Protein AF-A0A4V1TQD4-F1 (afdb_monomer)

Structure (mmCIF, N/CA/C/O backbone):
data_AF-A0A4V1TQD4-F1
#
_entry.id   AF-A0A4V1TQD4-F1
#
loop_
_atom_site.group_PDB
_atom_site.id
_atom_site.type_symbol
_atom_site.label_atom_id
_atom_site.label_alt_id
_atom_site.label_comp_id
_atom_site.label_asym_id
_atom_site.label_entity_id
_atom_site.label_seq_id
_atom_site.pdbx_PDB_ins_code
_atom_site.Cartn_x
_atom_site.Cartn_y
_atom_site.Cartn_z
_atom_site.occupancy
_atom_site.B_iso_or_equiv
_atom_site.auth_seq_id
_atom_site.auth_comp_id
_atom_site.auth_asym_id
_atom_site.auth_atom_id
_atom_site.pdbx_PDB_model_num
ATOM 1 N N . ASP A 1 1 ? 0.167 -4.034 -18.434 1.00 64.56 1 ASP A N 1
ATOM 2 C CA . ASP A 1 1 ? -1.159 -3.750 -17.847 1.00 64.56 1 ASP A CA 1
ATOM 3 C C . ASP A 1 1 ? -1.101 -3.608 -16.319 1.00 64.56 1 ASP A C 1
ATOM 5 O O . ASP A 1 1 ? -1.265 -2.501 -15.826 1.00 64.56 1 ASP A O 1
ATOM 9 N N . VAL A 1 2 ? -0.748 -4.653 -15.554 1.00 65.94 2 VAL A N 1
ATOM 10 C CA . VAL A 1 2 ? -0.649 -4.596 -14.070 1.00 65.94 2 VAL A CA 1
ATOM 11 C C . VAL A 1 2 ? 0.257 -3.464 -13.563 1.00 65.94 2 VAL A C 1
ATOM 13 O O . VAL A 1 2 ? -0.140 -2.704 -12.682 1.00 65.94 2 VAL A O 1
ATOM 16 N N . SER A 1 3 ? 1.431 -3.282 -14.173 1.00 64.56 3 SER A N 1
ATOM 17 C CA . SER A 1 3 ? 2.370 -2.223 -13.792 1.00 64.56 3 SER A CA 1
ATOM 18 C C . SER A 1 3 ? 1.799 -0.809 -13.983 1.00 64.56 3 SER A C 1
ATOM 20 O O . SER A 1 3 ? 1.977 0.063 -13.141 1.00 64.56 3 SER A O 1
ATOM 22 N N . GLN A 1 4 ? 1.042 -0.581 -15.057 1.00 69.69 4 GLN A N 1
ATOM 23 C CA . GLN A 1 4 ? 0.427 0.723 -15.324 1.00 69.69 4 GLN A CA 1
ATOM 24 C C . GLN A 1 4 ? -0.716 1.026 -14.350 1.00 69.69 4 GLN A C 1
ATOM 26 O O . GLN A 1 4 ? -0.883 2.166 -13.931 1.00 69.69 4 GLN A O 1
ATOM 31 N N . ARG A 1 5 ? -1.475 0.004 -13.936 1.00 71.38 5 ARG A N 1
ATOM 32 C CA . ARG A 1 5 ? -2.550 0.165 -12.945 1.00 71.38 5 ARG A CA 1
ATOM 33 C C . ARG A 1 5 ? -2.004 0.490 -11.554 1.00 71.38 5 ARG A C 1
ATOM 35 O O . ARG A 1 5 ? -2.586 1.315 -10.859 1.00 71.38 5 ARG A O 1
ATOM 42 N N . LEU A 1 6 ? -0.881 -0.119 -11.170 1.00 67.56 6 LEU A N 1
ATOM 43 C CA . LEU A 1 6 ? -0.210 0.161 -9.897 1.00 67.56 6 LEU A CA 1
ATOM 44 C C . LEU A 1 6 ? 0.465 1.539 -9.878 1.00 67.56 6 LEU A C 1
ATOM 46 O O . LEU A 1 6 ? 0.481 2.179 -8.833 1.00 67.56 6 LEU A O 1
ATOM 50 N N . ALA A 1 7 ? 0.949 2.029 -11.023 1.00 69.44 7 ALA A N 1
ATOM 51 C CA . ALA A 1 7 ? 1.521 3.374 -11.140 1.00 69.44 7 ALA A CA 1
ATOM 52 C C . ALA A 1 7 ? 0.501 4.501 -10.875 1.00 69.44 7 ALA A C 1
ATOM 54 O O . ALA A 1 7 ? 0.893 5.615 -10.544 1.00 69.44 7 ALA A O 1
ATOM 55 N N . ASN A 1 8 ? -0.802 4.215 -10.981 1.00 73.69 8 ASN A N 1
ATOM 56 C CA . ASN A 1 8 ? -1.865 5.167 -10.647 1.00 73.69 8 ASN A CA 1
ATOM 57 C C . ASN A 1 8 ? -2.172 5.229 -9.141 1.00 73.69 8 ASN A C 1
ATOM 59 O O . ASN A 1 8 ? -2.990 6.048 -8.722 1.00 73.69 8 ASN A O 1
ATOM 63 N N . VAL A 1 9 ? -1.563 4.365 -8.320 1.00 72.25 9 VAL A N 1
ATOM 64 C CA . VAL A 1 9 ? -1.758 4.382 -6.869 1.00 72.25 9 VAL A CA 1
ATOM 65 C C . VAL A 1 9 ? -0.832 5.440 -6.254 1.00 72.25 9 VAL A C 1
ATOM 67 O O . VAL A 1 9 ? 0.391 5.333 -6.383 1.00 72.25 9 VAL A O 1
ATOM 70 N N . PRO A 1 10 ? -1.377 6.454 -5.557 1.00 69.69 10 PRO A N 1
ATOM 71 C CA . PRO A 1 10 ? -0.570 7.489 -4.923 1.00 69.69 10 PRO A CA 1
ATOM 72 C C . PRO A 1 10 ? 0.434 6.890 -3.931 1.00 69.69 10 PRO A C 1
ATOM 74 O O . PRO A 1 10 ? 0.059 6.111 -3.057 1.00 69.69 10 PRO A O 1
ATOM 77 N N . GLY A 1 11 ? 1.706 7.275 -4.051 1.00 68.62 11 GLY A N 1
ATOM 78 C CA . GLY A 1 11 ? 2.780 6.784 -3.181 1.00 68.62 11 GLY A CA 1
ATOM 79 C C . GLY A 1 11 ? 3.472 5.504 -3.660 1.00 68.62 11 GLY A C 1
ATOM 80 O O . GLY A 1 11 ? 4.350 5.019 -2.951 1.00 68.62 11 GLY A O 1
ATOM 81 N N . ILE A 1 12 ? 3.128 4.982 -4.846 1.00 73.31 12 ILE A N 1
ATOM 82 C CA . ILE A 1 12 ? 3.866 3.895 -5.503 1.00 73.31 12 ILE A CA 1
ATOM 83 C C . ILE A 1 12 ? 4.734 4.461 -6.635 1.00 73.31 12 ILE A C 1
ATOM 85 O O . ILE A 1 12 ? 4.226 5.041 -7.593 1.00 73.31 12 ILE A O 1
ATOM 89 N N . GLY A 1 13 ? 6.052 4.271 -6.539 1.00 73.88 13 GLY A N 1
ATOM 90 C CA . GLY A 1 13 ? 6.997 4.655 -7.589 1.00 73.88 13 GLY A CA 1
ATOM 91 C C . GLY A 1 13 ? 7.141 3.587 -8.685 1.00 73.88 13 GLY A C 1
ATOM 92 O O . GLY A 1 13 ? 6.886 2.406 -8.441 1.00 73.88 13 GLY A O 1
ATOM 93 N N . PRO A 1 14 ? 7.611 3.950 -9.892 1.00 77.88 14 PRO A N 1
ATOM 94 C CA . PRO A 1 14 ? 7.787 2.998 -10.991 1.00 77.88 14 PRO A CA 1
ATOM 95 C C . PRO A 1 14 ? 8.743 1.840 -10.652 1.00 77.88 14 PRO A C 1
ATOM 97 O O . PRO A 1 14 ? 8.533 0.726 -11.123 1.00 77.88 14 PRO A O 1
ATOM 100 N N . ILE A 1 15 ? 9.741 2.062 -9.789 1.00 79.44 15 ILE A N 1
ATOM 101 C CA . ILE A 1 15 ? 10.652 1.006 -9.314 1.00 79.44 15 ILE A CA 1
ATOM 102 C C . ILE A 1 15 ? 9.903 -0.001 -8.433 1.00 79.44 15 ILE A C 1
ATOM 104 O O . ILE A 1 15 ? 9.968 -1.200 -8.694 1.00 79.44 15 ILE A O 1
ATOM 108 N N . THR A 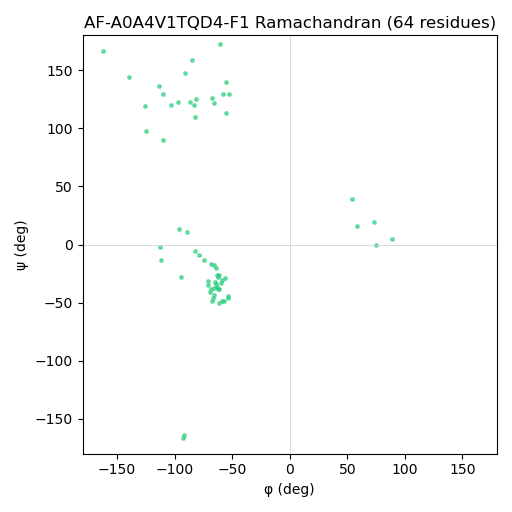1 16 ? 9.130 0.475 -7.452 1.00 75.00 16 THR A N 1
ATOM 109 C CA . THR A 1 16 ? 8.268 -0.367 -6.610 1.00 75.00 16 THR A CA 1
ATOM 110 C C . THR A 1 16 ? 7.347 -1.234 -7.452 1.00 75.00 16 THR A C 1
ATOM 112 O O . THR A 1 16 ? 7.251 -2.433 -7.210 1.00 75.00 16 THR A O 1
ATOM 115 N N . VAL A 1 17 ? 6.700 -0.644 -8.462 1.00 77.75 17 VAL A N 1
ATOM 116 C CA . VAL A 1 17 ? 5.796 -1.356 -9.373 1.00 77.75 17 VAL A CA 1
ATOM 117 C C . VAL A 1 17 ? 6.501 -2.516 -10.075 1.00 77.75 17 VAL A C 1
ATOM 119 O O . VAL A 1 17 ? 5.957 -3.621 -10.134 1.00 77.75 17 VAL A O 1
ATOM 122 N N . VAL A 1 18 ? 7.687 -2.267 -10.634 1.00 80.19 18 VAL A N 1
ATOM 123 C CA . VAL A 1 18 ? 8.454 -3.287 -11.358 1.00 80.19 18 VAL A CA 1
ATOM 124 C C . VAL A 1 18 ? 8.912 -4.383 -10.399 1.00 80.19 18 VAL A C 1
ATOM 126 O O . VAL A 1 18 ? 8.701 -5.561 -10.677 1.00 80.19 18 VAL A O 1
ATOM 129 N N . SER A 1 19 ? 9.451 -4.017 -9.236 1.00 79.75 19 SER A N 1
ATOM 130 C CA . SER A 1 19 ? 9.884 -4.981 -8.221 1.00 79.75 19 SER A CA 1
ATOM 131 C C . SER A 1 19 ? 8.730 -5.846 -7.710 1.00 79.75 19 SER A C 1
ATOM 133 O O . SER A 1 19 ? 8.910 -7.049 -7.530 1.00 79.75 19 SER A O 1
ATOM 135 N N . LEU A 1 20 ? 7.534 -5.273 -7.543 1.00 78.31 20 LEU A N 1
ATOM 136 C CA . LEU A 1 20 ? 6.312 -6.008 -7.207 1.00 78.31 20 LEU A CA 1
ATOM 137 C C . LEU A 1 20 ? 5.941 -7.024 -8.277 1.00 78.31 20 LEU A C 1
ATOM 139 O O . LEU A 1 20 ? 5.718 -8.186 -7.957 1.00 78.31 20 LEU A O 1
ATOM 143 N N . ALA A 1 21 ? 5.897 -6.583 -9.535 1.00 78.50 21 ALA A N 1
ATOM 144 C CA . ALA A 1 21 ? 5.520 -7.435 -10.655 1.00 78.50 21 ALA A CA 1
ATOM 145 C C . ALA A 1 21 ? 6.497 -8.604 -10.864 1.00 78.50 21 ALA A C 1
ATOM 147 O O . ALA A 1 21 ? 6.096 -9.629 -11.404 1.00 78.50 21 ALA A O 1
ATOM 148 N N . LEU A 1 22 ? 7.758 -8.448 -10.448 1.00 81.69 22 LEU A N 1
ATOM 149 C CA . LEU A 1 22 ? 8.799 -9.468 -10.593 1.00 81.69 22 LEU A CA 1
ATOM 150 C C . LEU A 1 22 ? 8.975 -10.368 -9.364 1.00 81.69 22 LEU A C 1
ATOM 152 O O . LEU A 1 22 ? 9.448 -11.490 -9.507 1.00 81.69 22 LEU A O 1
ATOM 156 N N . SER A 1 23 ? 8.660 -9.875 -8.164 1.00 80.44 23 SER A N 1
ATOM 157 C CA . SER A 1 23 ? 9.043 -10.550 -6.911 1.00 80.44 23 SER A CA 1
ATOM 158 C C . SER A 1 23 ? 7.868 -11.122 -6.125 1.00 80.44 23 SER A C 1
ATOM 160 O O . SER A 1 23 ? 8.092 -11.855 -5.162 1.00 80.44 23 SER A O 1
ATOM 162 N N . VAL A 1 24 ? 6.630 -10.747 -6.458 1.00 82.62 24 VAL A N 1
ATOM 163 C CA . VAL A 1 24 ? 5.463 -11.029 -5.618 1.00 82.62 24 VAL A CA 1
ATOM 164 C C . VAL A 1 24 ? 4.391 -11.763 -6.412 1.00 82.62 24 VAL A C 1
ATOM 166 O O . VAL A 1 24 ? 3.813 -11.217 -7.347 1.00 82.62 24 VAL A O 1
ATOM 169 N N . GLU A 1 25 ? 4.052 -12.972 -5.969 1.00 84.69 25 GLU A N 1
ATOM 170 C CA . GLU A 1 25 ? 2.899 -13.706 -6.489 1.00 84.69 25 GLU A CA 1
ATOM 171 C C . GLU A 1 25 ? 1.631 -13.302 -5.730 1.00 84.69 25 GLU A C 1
ATOM 173 O O . GLU A 1 25 ? 1.542 -13.449 -4.507 1.00 84.69 25 GLU A O 1
ATOM 178 N N . ALA A 1 26 ? 0.617 -12.818 -6.451 1.00 78.38 26 ALA A N 1
ATOM 179 C CA . ALA A 1 26 ? -0.633 -12.341 -5.850 1.00 78.38 26 ALA A CA 1
ATOM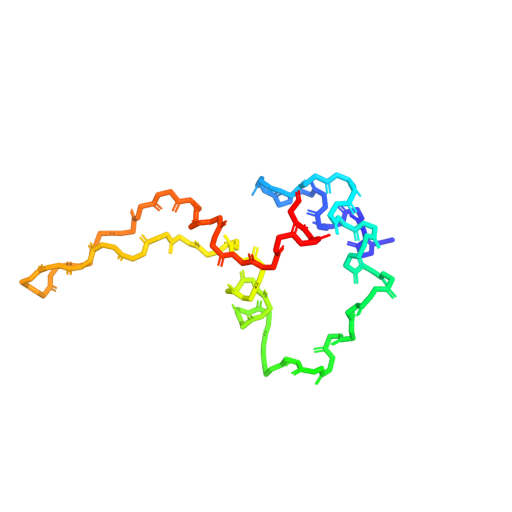 180 C C . ALA A 1 26 ? -1.389 -13.435 -5.072 1.00 78.38 26 ALA A C 1
ATOM 182 O O . ALA A 1 26 ? -2.110 -13.130 -4.124 1.00 78.38 26 ALA A O 1
ATOM 183 N N . SER A 1 27 ? -1.193 -14.704 -5.441 1.00 85.06 27 SER A N 1
ATOM 184 C CA . SER A 1 27 ? -1.784 -15.875 -4.782 1.00 85.06 27 SER A CA 1
ATOM 185 C C . SER A 1 27 ? -1.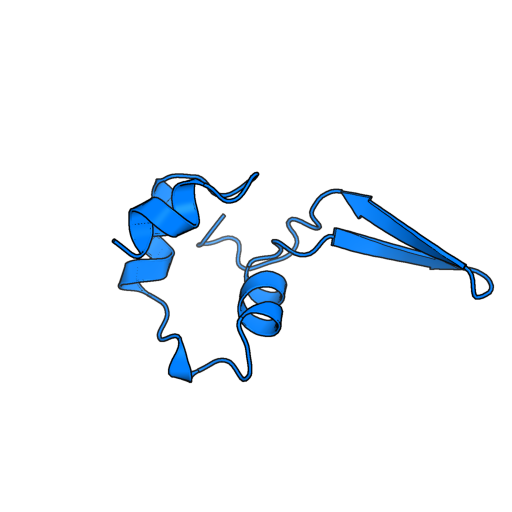286 -16.100 -3.351 1.00 85.06 27 SER A C 1
ATOM 187 O O . SER A 1 27 ? -1.947 -16.799 -2.587 1.00 85.06 27 SER A O 1
ATOM 189 N N . GLN A 1 28 ? -0.159 -15.495 -2.960 1.00 87.44 28 GLN A N 1
ATOM 190 C CA . GLN A 1 28 ? 0.379 -15.599 -1.598 1.00 87.44 28 GLN A CA 1
ATOM 191 C C . GLN A 1 28 ? -0.417 -14.769 -0.578 1.00 87.44 28 GLN A C 1
ATOM 193 O O . GLN A 1 28 ? -0.243 -14.941 0.628 1.00 87.44 28 GLN A O 1
ATOM 198 N N . PHE A 1 29 ? -1.293 -13.869 -1.035 1.00 84.81 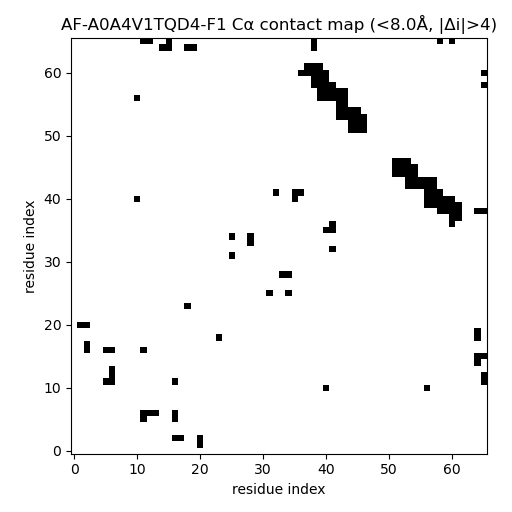29 PHE A N 1
ATOM 199 C CA . PHE A 1 29 ? -2.052 -12.974 -0.168 1.00 84.81 29 PH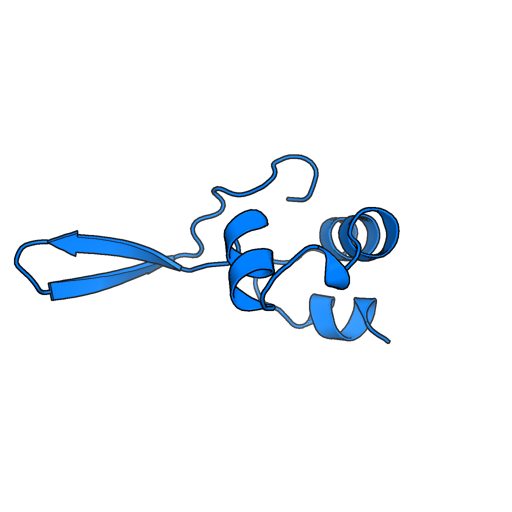E A CA 1
ATOM 200 C C . PHE A 1 29 ? -3.541 -13.295 -0.210 1.00 84.81 29 PHE A C 1
ATOM 202 O O . PHE A 1 29 ? -4.144 -13.430 -1.269 1.00 84.81 29 PHE A O 1
ATOM 209 N N . GLN A 1 30 ? -4.168 -13.307 0.967 1.00 87.25 30 GLN A N 1
ATOM 210 C CA . GLN A 1 30 ? -5.606 -13.549 1.109 1.00 87.25 30 GLN A CA 1
ATOM 211 C C . GLN A 1 30 ? -6.465 -12.475 0.417 1.00 87.25 30 GLN A C 1
ATOM 213 O O . GLN A 1 30 ? -7.599 -12.730 0.023 1.00 87.25 30 GLN A O 1
ATOM 218 N N . SER A 1 31 ? -5.954 -11.246 0.296 1.00 86.38 31 SER A N 1
ATOM 219 C CA . SER A 1 31 ? -6.580 -10.188 -0.501 1.00 86.38 31 SER A CA 1
ATOM 220 C C . SER A 1 31 ? -5.591 -9.071 -0.823 1.00 86.38 31 SER A C 1
ATOM 222 O O . SER A 1 31 ? -4.560 -8.920 -0.161 1.00 86.38 31 SER A O 1
ATOM 224 N N . GLY A 1 32 ? -5.963 -8.203 -1.769 1.00 82.19 32 GLY A N 1
ATOM 225 C CA . GLY A 1 32 ? -5.197 -6.996 -2.086 1.00 82.19 32 GLY A CA 1
ATOM 226 C C . GLY A 1 32 ? -4.966 -6.081 -0.876 1.00 82.19 32 GLY A C 1
ATOM 227 O O . GLY A 1 32 ? -3.929 -5.435 -0.795 1.00 82.19 32 GLY A O 1
ATOM 228 N N . ARG A 1 33 ? -5.863 -6.076 0.124 1.00 83.62 33 ARG A N 1
ATOM 229 C CA . ARG A 1 33 ? -5.660 -5.298 1.360 1.00 83.62 33 ARG A CA 1
ATOM 230 C C . ARG A 1 33 ? -4.471 -5.808 2.176 1.00 83.62 33 ARG A C 1
ATOM 232 O O . ARG A 1 33 ? -3.748 -4.997 2.745 1.00 83.62 33 ARG A O 1
ATOM 239 N N . TYR A 1 34 ? -4.261 -7.125 2.221 1.00 86.12 34 TYR A N 1
ATOM 240 C CA . TYR A 1 34 ? -3.102 -7.717 2.900 1.00 86.12 34 TYR A CA 1
ATOM 241 C C . TYR A 1 34 ? -1.805 -7.399 2.159 1.00 86.12 34 TYR A C 1
ATOM 243 O O . TYR A 1 34 ? -0.824 -7.032 2.798 1.00 86.12 34 TYR A O 1
ATOM 251 N N . LEU A 1 35 ? -1.825 -7.452 0.825 1.00 84.88 35 LEU A N 1
ATOM 252 C CA . LEU A 1 35 ? -0.691 -7.025 0.006 1.00 84.88 35 LEU A CA 1
ATOM 253 C C . LEU A 1 35 ? -0.334 -5.553 0.270 1.00 84.88 35 LEU A C 1
ATOM 255 O O . LEU A 1 35 ? 0.816 -5.233 0.549 1.00 84.88 35 LEU A O 1
ATOM 259 N N . MET A 1 36 ? -1.323 -4.657 0.253 1.00 81.81 36 MET A N 1
ATOM 260 C CA . MET A 1 36 ? -1.100 -3.230 0.515 1.00 81.81 36 MET A CA 1
ATOM 261 C C . MET A 1 36 ? -0.578 -2.976 1.933 1.00 81.81 36 MET A C 1
ATOM 263 O O . MET A 1 36 ? 0.277 -2.115 2.119 1.00 81.81 36 MET A O 1
ATOM 267 N N . ALA A 1 37 ? -1.042 -3.736 2.930 1.00 84.31 37 ALA A N 1
ATOM 268 C CA . ALA A 1 37 ? -0.524 -3.649 4.294 1.00 84.31 37 ALA A CA 1
ATOM 269 C C . ALA A 1 37 ? 0.943 -4.099 4.376 1.00 84.31 37 ALA A C 1
ATOM 271 O O . ALA A 1 37 ? 1.756 -3.415 4.993 1.00 84.31 37 ALA A O 1
ATOM 272 N N . TRP A 1 38 ? 1.294 -5.199 3.703 1.00 83.31 38 TRP A N 1
ATOM 273 C CA . TRP A 1 38 ? 2.665 -5.716 3.641 1.00 83.31 38 TRP A CA 1
ATOM 274 C C . TRP A 1 38 ? 3.637 -4.758 2.933 1.00 83.31 38 TRP A C 1
ATOM 276 O O . TRP A 1 38 ? 4.791 -4.621 3.335 1.00 83.31 38 TRP A O 1
ATOM 286 N N . LEU A 1 39 ? 3.152 -4.031 1.925 1.00 80.12 39 LEU A N 1
ATOM 287 C CA . LEU A 1 39 ? 3.893 -2.965 1.242 1.00 80.12 39 LEU A CA 1
ATOM 288 C C . LEU A 1 39 ? 3.929 -1.646 2.029 1.00 80.12 39 LEU A C 1
ATOM 290 O O . LEU A 1 39 ? 4.659 -0.730 1.662 1.00 80.12 39 LEU A O 1
ATOM 294 N N . GLY A 1 40 ? 3.164 -1.522 3.119 1.00 81.06 40 GLY A N 1
ATOM 295 C CA . GLY A 1 40 ? 3.074 -0.280 3.892 1.00 81.06 40 GLY A CA 1
ATOM 296 C C . GLY A 1 40 ? 2.269 0.816 3.194 1.00 81.06 40 GLY A C 1
ATOM 297 O O . GLY A 1 40 ? 2.393 1.988 3.539 1.00 81.06 40 GLY A O 1
ATOM 298 N N . LEU A 1 41 ? 1.437 0.442 2.221 1.00 81.88 41 LEU A N 1
ATOM 299 C CA . LEU A 1 41 ? 0.561 1.325 1.445 1.00 81.88 41 LEU A CA 1
ATOM 300 C C . LEU A 1 41 ? -0.819 1.513 2.092 1.00 81.88 41 LEU A C 1
ATOM 302 O O . LEU A 1 41 ? -1.742 2.054 1.489 1.00 81.88 41 LEU A O 1
ATOM 306 N N . THR A 1 42 ? -0.984 1.067 3.335 1.00 84.06 42 THR A N 1
ATOM 307 C CA . THR A 1 42 ? -2.191 1.306 4.130 1.00 84.06 42 THR A CA 1
ATOM 308 C C . THR A 1 42 ? -2.061 2.582 4.958 1.00 84.06 42 THR A C 1
ATOM 310 O O . THR A 1 42 ? -0.966 2.869 5.445 1.00 84.06 42 THR A O 1
ATOM 313 N N . PRO A 1 43 ? -3.158 3.318 5.206 1.00 81.50 43 PRO A N 1
ATOM 314 C CA . PRO A 1 43 ? -3.150 4.443 6.135 1.00 81.50 43 PRO A CA 1
ATOM 315 C C . PRO A 1 43 ? -2.645 4.029 7.519 1.00 81.50 43 PRO A C 1
ATOM 317 O O . PRO A 1 43 ? -2.987 2.960 8.032 1.00 81.50 43 PRO A O 1
ATOM 320 N N . ARG A 1 44 ? -1.850 4.889 8.151 1.00 80.62 44 ARG A N 1
ATOM 321 C CA . ARG A 1 44 ? -1.401 4.693 9.528 1.00 80.62 44 ARG A CA 1
ATOM 322 C C . ARG A 1 44 ? -2.603 4.776 10.464 1.00 80.62 44 ARG A C 1
ATOM 324 O O . ARG A 1 44 ? -3.292 5.791 10.501 1.00 80.62 44 ARG A O 1
ATOM 331 N N . ALA A 1 45 ? -2.860 3.728 11.236 1.00 78.06 45 ALA A N 1
ATOM 332 C CA . ALA A 1 45 ? -3.951 3.737 12.200 1.00 78.06 45 ALA A CA 1
ATOM 333 C C . ALA A 1 45 ? -3.513 4.445 13.493 1.00 78.06 45 ALA A C 1
ATOM 335 O O . ALA A 1 45 ? -2.718 3.905 14.257 1.00 78.06 45 ALA A O 1
ATOM 336 N N . HIS A 1 46 ? -4.058 5.634 13.763 1.00 73.75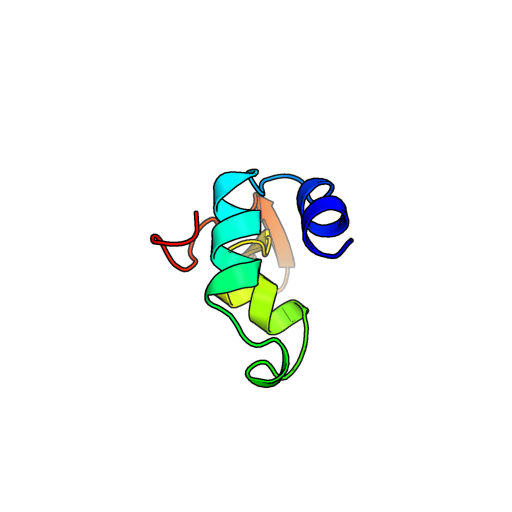 46 HIS A N 1
ATOM 337 C CA . HIS A 1 46 ? -3.961 6.288 15.070 1.00 73.75 46 HIS A CA 1
ATOM 338 C C . HIS A 1 46 ? -5.343 6.285 15.727 1.00 73.75 46 HIS A C 1
ATOM 340 O O . HIS A 1 46 ? -6.146 7.192 15.537 1.00 73.75 46 HIS A O 1
ATOM 346 N N . SER A 1 47 ? -5.647 5.237 16.492 1.00 76.44 47 SER A N 1
ATOM 347 C CA . SER A 1 47 ? -6.916 5.143 17.223 1.00 76.44 47 SER A CA 1
ATOM 348 C C . SER A 1 47 ? -6.678 5.270 18.722 1.00 76.44 47 SER A C 1
ATOM 350 O O . SER A 1 47 ? -5.834 4.571 19.275 1.00 76.44 47 SER A O 1
ATOM 352 N N . SER A 1 48 ? -7.426 6.149 19.385 1.00 81.44 48 SER A N 1
ATOM 353 C CA . SER A 1 48 ? -7.435 6.274 20.846 1.00 81.44 48 SER A CA 1
ATOM 354 C C . SER A 1 48 ? -8.861 6.513 21.341 1.00 81.44 48 SER A C 1
ATOM 356 O O . SER A 1 48 ? -9.662 7.153 20.655 1.00 81.44 48 SER A O 1
ATOM 358 N N . GLY A 1 49 ? -9.206 5.955 22.507 1.00 82.38 49 GLY A N 1
ATOM 359 C CA . GLY A 1 49 ? -10.520 6.148 23.139 1.00 82.38 49 GLY A CA 1
ATOM 360 C C . GLY A 1 49 ? -11.716 5.800 22.241 1.00 82.38 49 GLY A C 1
ATOM 361 O O . GLY A 1 49 ? -12.688 6.547 22.208 1.00 82.38 49 GLY A O 1
ATOM 362 N N . GLY A 1 50 ? -11.619 4.732 21.441 1.00 83.31 50 GLY A N 1
ATOM 363 C CA . GLY A 1 50 ? -12.690 4.295 20.533 1.00 83.31 50 GLY A CA 1
ATOM 364 C C . GLY A 1 50 ? -12.878 5.143 19.267 1.00 83.31 50 GLY A C 1
ATOM 365 O O . GLY A 1 50 ? -13.724 4.813 18.441 1.00 83.31 50 GLY A O 1
ATOM 366 N N . LYS A 1 51 ? -12.090 6.208 19.062 1.00 79.81 51 LYS A N 1
ATOM 367 C CA . LYS A 1 51 ? -12.145 7.030 17.843 1.00 79.81 51 LYS A CA 1
ATOM 368 C C . LYS A 1 51 ? -11.067 6.595 16.859 1.00 79.81 51 LYS A C 1
ATOM 370 O O . LYS A 1 51 ? -9.880 6.637 17.186 1.00 79.81 51 LYS A O 1
ATOM 375 N N . GLN A 1 52 ? -11.477 6.230 15.647 1.00 81.31 52 GLN A N 1
ATOM 376 C CA . GLN A 1 52 ? -10.550 5.947 14.555 1.00 81.31 52 GLN A CA 1
ATOM 377 C C . GLN A 1 52 ? -10.094 7.247 13.891 1.00 81.31 52 GLN A C 1
ATOM 379 O O . GLN A 1 52 ? -10.923 8.048 13.459 1.00 81.31 52 GLN A O 1
ATOM 384 N N . ARG A 1 53 ? -8.776 7.459 13.806 1.00 81.31 53 ARG A N 1
ATOM 385 C CA . ARG A 1 53 ? -8.173 8.535 13.009 1.00 81.31 53 ARG A CA 1
ATOM 386 C C . ARG A 1 53 ? -7.150 7.931 12.041 1.00 81.31 53 ARG A C 1
ATOM 388 O O . ARG A 1 53 ? -6.028 7.625 12.454 1.00 81.31 53 ARG A 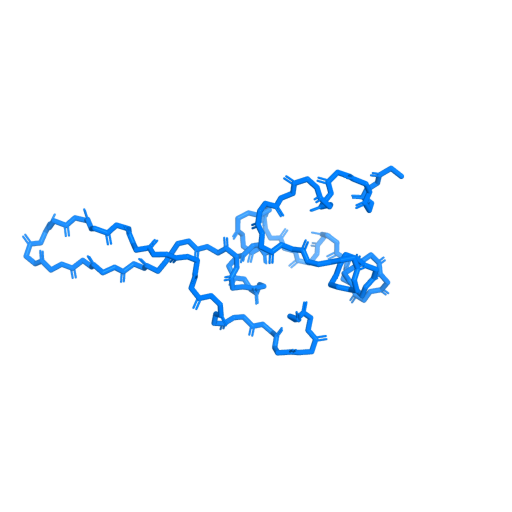O 1
ATOM 395 N N . PRO A 1 54 ? -7.525 7.689 10.775 1.00 78.44 54 PRO A N 1
ATOM 396 C CA . PRO A 1 54 ? -6.556 7.298 9.761 1.00 78.44 54 PRO A CA 1
ATOM 397 C C . PRO A 1 54 ? -5.606 8.474 9.486 1.00 78.44 54 PRO A C 1
ATOM 399 O O . PRO A 1 54 ? -6.047 9.592 9.233 1.00 78.44 54 PRO A O 1
ATOM 402 N N . GLY A 1 55 ? -4.302 8.228 9.599 1.00 80.12 55 GLY A N 1
ATOM 403 C CA . GLY A 1 55 ? -3.232 9.155 9.232 1.00 80.12 55 GLY A CA 1
ATOM 404 C C . GLY A 1 55 ? -2.752 8.944 7.793 1.00 80.12 55 GLY A C 1
ATOM 405 O O . GLY A 1 55 ? -3.388 8.240 7.011 1.00 80.12 55 GLY A O 1
ATOM 406 N N . GLY A 1 56 ? -1.603 9.534 7.448 1.00 81.62 56 GLY A N 1
ATOM 407 C CA . GLY A 1 56 ? -0.961 9.338 6.141 1.00 81.62 56 GLY A CA 1
ATOM 408 C C . GLY A 1 56 ? -0.584 7.877 5.861 1.00 81.62 56 GLY A C 1
ATOM 409 O O . GLY A 1 56 ? -0.692 7.018 6.738 1.00 81.62 56 GLY A O 1
ATOM 410 N N . ILE A 1 57 ? -0.134 7.594 4.635 1.00 82.31 57 ILE A N 1
ATOM 411 C CA . ILE A 1 57 ?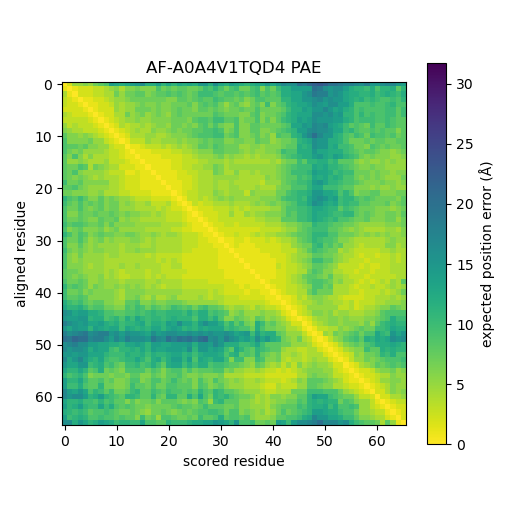 0.352 6.261 4.240 1.00 82.31 57 ILE A CA 1
ATOM 412 C C . ILE A 1 57 ? 1.416 5.803 5.248 1.00 82.31 57 ILE A C 1
ATOM 414 O O . ILE A 1 57 ? 2.311 6.576 5.595 1.00 82.31 57 ILE A O 1
ATOM 418 N N . SER A 1 58 ? 1.278 4.582 5.779 1.00 80.75 58 SER A N 1
ATOM 419 C CA . SER A 1 58 ? 2.090 4.127 6.913 1.00 80.75 58 SER A CA 1
ATOM 420 C C . SER A 1 58 ? 3.561 4.016 6.559 1.00 80.75 58 SER A C 1
ATOM 422 O O . SER A 1 58 ? 4.397 4.237 7.434 1.00 80.75 58 SER A O 1
ATOM 424 N N . LEU A 1 59 ? 3.865 3.680 5.297 1.00 74.06 59 LEU A N 1
ATOM 425 C CA . LEU A 1 59 ? 5.221 3.548 4.780 1.00 74.06 59 LEU A CA 1
ATOM 426 C C . LEU A 1 59 ? 6.051 2.496 5.556 1.00 74.06 59 LEU A C 1
ATOM 428 O O . LEU A 1 59 ? 7.272 2.441 5.439 1.00 74.06 59 LEU A O 1
ATOM 432 N N . ALA A 1 60 ? 5.368 1.639 6.323 1.00 75.81 60 ALA A N 1
ATOM 433 C CA . ALA A 1 60 ? 5.937 0.696 7.285 1.00 75.81 60 ALA A CA 1
ATOM 434 C C . ALA A 1 60 ? 6.120 -0.728 6.725 1.00 75.81 60 ALA A C 1
ATOM 436 O O . ALA A 1 60 ? 6.274 -1.673 7.493 1.00 75.81 60 ALA A O 1
ATOM 437 N N . GLY A 1 61 ? 6.020 -0.893 5.405 1.00 74.62 61 GLY A N 1
ATOM 438 C CA . GLY A 1 61 ? 6.115 -2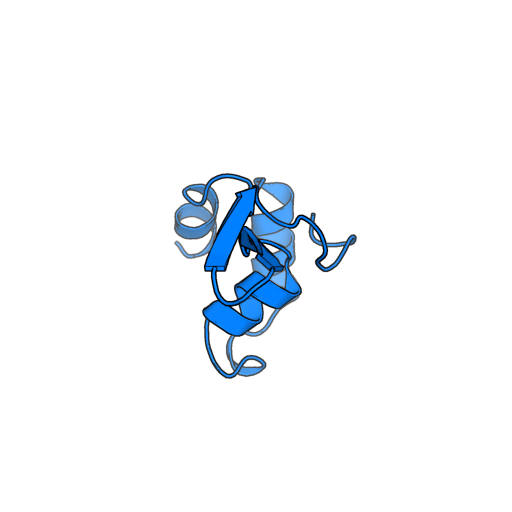.189 4.736 1.00 74.62 61 GLY A CA 1
ATOM 439 C C . GLY A 1 61 ? 7.525 -2.553 4.299 1.00 74.62 61 GLY A C 1
ATOM 440 O O . GLY A 1 61 ? 8.499 -1.951 4.741 1.00 74.62 61 GLY A O 1
ATOM 441 N N . ASN A 1 62 ? 7.620 -3.546 3.414 1.00 69.81 62 ASN A N 1
ATOM 442 C CA . ASN A 1 62 ? 8.893 -4.076 2.929 1.00 69.81 62 ASN A CA 1
ATOM 443 C C . ASN A 1 62 ? 9.791 -2.982 2.319 1.00 69.81 62 ASN A C 1
ATOM 445 O O . ASN A 1 62 ? 9.498 -2.447 1.251 1.00 69.81 62 ASN A O 1
ATOM 449 N N . GLU A 1 63 ? 10.912 -2.702 2.986 1.00 68.88 63 GLU A N 1
ATOM 450 C CA . GLU A 1 63 ? 11.882 -1.670 2.607 1.00 68.88 63 GLU A CA 1
ATOM 451 C C . GLU A 1 63 ? 12.471 -1.895 1.211 1.00 68.88 63 GLU A C 1
ATOM 453 O O . GLU A 1 63 ? 12.687 -0.942 0.474 1.00 68.88 63 GLU A O 1
ATOM 458 N N . ARG A 1 64 ? 12.640 -3.157 0.797 1.00 70.69 64 ARG A N 1
ATOM 459 C CA . ARG A 1 64 ? 13.170 -3.513 -0.529 1.00 70.69 64 ARG A CA 1
ATOM 460 C C . ARG A 1 64 ? 12.212 -3.161 -1.672 1.00 70.69 64 ARG A C 1
ATOM 462 O O . ARG A 1 64 ? 12.612 -3.174 -2.834 1.00 70.69 64 ARG A O 1
ATOM 469 N N . LEU A 1 65 ? 10.941 -2.925 -1.352 1.00 68.00 65 LEU A N 1
ATOM 470 C CA . LEU A 1 65 ? 9.890 -2.622 -2.316 1.00 68.00 65 LEU A CA 1
ATOM 471 C C . LEU A 1 65 ? 9.367 -1.185 -2.193 1.00 68.00 65 LEU A C 1
ATOM 473 O O . LEU A 1 65 ? 8.526 -0.811 -3.002 1.00 68.00 65 LEU A O 1
ATOM 477 N N . ARG A 1 66 ? 9.836 -0.369 -1.244 1.00 62.66 66 ARG A N 1
ATOM 478 C CA . ARG A 1 66 ? 9.590 1.087 -1.262 1.00 62.66 66 ARG A CA 1
ATOM 479 C C . ARG A 1 66 ? 10.563 1.791 -2.198 1.00 62.66 66 ARG A C 1
ATOM 481 O O . ARG A 1 66 ? 10.150 2.847 -2.720 1.00 62.66 66 ARG A O 1
#

Nearest PDB structures (foldseek):
  6j05-assembly1_B  TM=2.973E-01  e=5.191E+00  Acidithiobacillus ferrooxidans

Sequence (66 aa):
DVSQRLANVPGIGPITVVSLALSVEASQFQSGRYLMAWLGLTPRAHSSGGKQRPGGISLAGNERLR

Foldseek 3Di:
DQLVVQCPQPPADSQLSVCCVVPPDPVVDPDVVRVCVQQQQAFDWDDDPNDTDGHHRRNPHDPVND

Radius of gyration: 13.09 Å; Cα contacts (8 Å, |Δi|>4): 75; chains: 1; bounding box: 26×25×41 Å

Mean predicted aligned error: 6.9 Å

Solvent-accessible surface area (backbone atoms only — not comparable to full-atom values): 4013 Å² total; per-residue (Å²): 108,71,53,63,62,45,54,70,39,90,93,44,48,72,65,25,34,52,50,43,73,74,73,55,66,73,86,81,40,97,41,72,67,54,49,33,47,52,55,9,67,35,59,28,81,52,65,59,94,92,43,84,39,75,48,62,68,45,68,74,26,48,74,95,51,103

pLDDT: mean 77.75, std 6.2, range [62.66, 87.44]

Secondary structure (DSSP, 8-state):
-HHHHHHTSTT--HHHHHHHHHH--GGGSSSHHHHHHHTT-SEEEEEETTEEEEEEE---S-GGG-